Protein AF-A0A0J9TH16-F1 (afdb_monomer_lite)

Foldseek 3Di:
DVPVVVVVVVVLVVLVVVLLVVLLVLLVVLCVVLVNDPVVSVVLNVVLVVLLVVLCVVLVVLVVVLVVVVVPDPDDDPVVNVVSVVVSVVSSVVSSVVSSVVSSVVSNVVSVVSSVVVVVD

InterPro domains:
  IPR019111 Plasmodium RESA, N-terminal [PF09687] (3-103)
  IPR044885 Plasmodium RESA, N-terminal helical domain superfamily [G3DSA:6.10.280.180] (1-121)

Organism: NCBI:txid1035515

Secondary structure (DSSP, 8-state):
-HHHHHHHHHHHHHHHHHHHHHHHHHHHHHHHHHT--HHHHHHHHHHHHHHHHHHHHHHHHHHHHHHHHHHS-S---HHHHHHHHHHHHHHHHHHHHHHHHHHHHHHHHHHHHHHHHHTT-

Structure (mmCIF, N/CA/C/O backbone):
data_AF-A0A0J9TH16-F1
#
_entry.id   AF-A0A0J9TH16-F1
#
loop_
_atom_site.group_PDB
_atom_site.id
_atom_site.type_symbol
_atom_site.label_atom_id
_atom_site.label_alt_id
_atom_site.label_comp_id
_atom_site.label_asym_id
_atom_site.label_entity_id
_atom_site.label_seq_id
_atom_site.pdbx_PDB_ins_code
_atom_site.Cartn_x
_atom_site.Cartn_y
_atom_site.Cartn_z
_atom_site.occupancy
_atom_site.B_iso_or_equiv
_atom_site.auth_seq_id
_atom_site.auth_comp_id
_atom_site.auth_asym_id
_atom_site.auth_atom_id
_atom_site.pdbx_PDB_model_num
ATOM 1 N N . MET A 1 1 ? 11.913 9.482 -25.763 1.00 51.50 1 MET A N 1
ATOM 2 C CA . MET A 1 1 ? 11.719 8.564 -24.608 1.00 51.50 1 MET A CA 1
ATOM 3 C C . MET A 1 1 ? 11.002 9.213 -23.419 1.00 51.50 1 MET A C 1
ATOM 5 O O . MET A 1 1 ? 10.116 8.571 -22.866 1.00 51.50 1 MET A O 1
ATOM 9 N N . SER A 1 2 ? 11.301 10.473 -23.070 1.00 56.59 2 SER A N 1
ATOM 10 C CA . SER A 1 2 ? 10.699 11.208 -21.933 1.00 56.59 2 SER A CA 1
ATOM 11 C C . SER A 1 2 ? 9.153 11.212 -21.886 1.00 56.59 2 SER A C 1
ATOM 13 O O . SER A 1 2 ? 8.551 10.962 -20.841 1.00 56.59 2 SER A O 1
ATOM 15 N N . THR A 1 3 ? 8.475 11.393 -23.023 1.00 59.91 3 THR A N 1
ATOM 16 C CA . THR A 1 3 ? 7.013 11.586 -23.078 1.00 59.91 3 THR A CA 1
ATOM 17 C C . THR A 1 3 ? 6.189 10.323 -22.811 1.00 59.91 3 THR A C 1
ATOM 19 O O . THR A 1 3 ? 5.118 10.409 -22.212 1.00 59.91 3 THR A O 1
ATOM 22 N N . CYS A 1 4 ? 6.662 9.142 -23.231 1.00 62.06 4 CYS A N 1
ATOM 23 C CA . CYS A 1 4 ? 5.980 7.881 -22.919 1.00 62.06 4 CYS A CA 1
ATOM 24 C C . CYS A 1 4 ? 6.113 7.558 -21.434 1.00 62.06 4 CYS A C 1
ATOM 26 O O . CYS A 1 4 ? 5.115 7.246 -20.791 1.00 62.06 4 CYS A O 1
ATOM 28 N N . LEU A 1 5 ? 7.317 7.680 -20.876 1.00 64.69 5 LEU A N 1
ATOM 29 C CA . LEU A 1 5 ? 7.562 7.394 -19.466 1.00 64.69 5 LEU A CA 1
ATOM 30 C C . LEU A 1 5 ? 6.764 8.343 -18.556 1.00 64.69 5 LEU A C 1
ATOM 32 O O . LEU A 1 5 ? 6.126 7.885 -17.613 1.00 64.69 5 LEU A O 1
ATOM 36 N N . SER A 1 6 ? 6.695 9.640 -18.889 1.00 68.94 6 SER A N 1
ATOM 37 C CA . SER A 1 6 ? 5.935 10.609 -18.085 1.00 68.94 6 SER A CA 1
ATOM 38 C C . SER A 1 6 ? 4.425 10.342 -18.094 1.00 68.94 6 SER A C 1
ATOM 40 O O . SER A 1 6 ? 3.786 10.410 -17.044 1.00 68.94 6 SER A O 1
ATOM 42 N N . LYS A 1 7 ? 3.843 9.963 -19.244 1.00 71.75 7 LYS A N 1
ATOM 43 C CA . LYS A 1 7 ? 2.429 9.552 -19.333 1.00 71.75 7 LYS A CA 1
ATOM 44 C C . LYS A 1 7 ? 2.146 8.309 -18.483 1.00 71.75 7 LYS A C 1
ATOM 46 O O . LYS A 1 7 ? 1.133 8.269 -17.787 1.00 71.75 7 LYS A O 1
ATOM 51 N N . HIS A 1 8 ? 3.049 7.327 -18.497 1.00 73.19 8 HIS A N 1
ATOM 52 C CA . HIS A 1 8 ? 2.915 6.128 -17.668 1.00 73.19 8 HIS A CA 1
ATOM 53 C C . HIS A 1 8 ? 3.045 6.454 -16.179 1.00 73.19 8 HIS A C 1
ATOM 55 O O . HIS A 1 8 ? 2.211 6.009 -15.398 1.00 73.19 8 HIS A O 1
ATOM 61 N N . ASN A 1 9 ? 4.004 7.292 -15.785 1.00 73.81 9 ASN A N 1
ATOM 62 C CA . ASN A 1 9 ? 4.149 7.715 -14.392 1.00 73.81 9 ASN A CA 1
ATOM 63 C C . ASN A 1 9 ? 2.878 8.404 -13.880 1.00 73.81 9 ASN A C 1
ATOM 65 O O . ASN A 1 9 ? 2.404 8.056 -12.807 1.00 73.81 9 ASN A O 1
ATOM 69 N N . LYS A 1 10 ? 2.248 9.281 -14.676 1.00 81.06 10 LYS A N 1
ATOM 70 C CA . LYS A 1 10 ? 0.954 9.890 -14.312 1.00 81.06 10 LYS A CA 1
ATOM 71 C C . LYS A 1 10 ? -0.145 8.848 -14.090 1.00 81.06 10 LYS A C 1
ATOM 73 O O . LYS A 1 10 ? -0.899 8.949 -13.122 1.00 81.06 10 LYS A O 1
ATOM 78 N N . PHE A 1 11 ? -0.243 7.848 -14.967 1.00 81.38 11 PHE A N 1
ATOM 79 C CA . PHE A 1 11 ? -1.195 6.748 -14.798 1.00 81.38 11 PHE A CA 1
ATOM 80 C C . PHE A 1 11 ? -0.940 5.980 -13.493 1.00 81.38 11 PHE A C 1
ATOM 82 O O . PHE A 1 11 ? -1.873 5.716 -12.738 1.00 81.38 11 PHE A O 1
ATOM 89 N N . LEU A 1 12 ? 0.321 5.671 -13.194 1.00 82.00 12 LEU A N 1
ATOM 90 C CA . LEU A 1 12 ? 0.703 4.946 -11.985 1.00 82.00 12 LEU A CA 1
ATOM 91 C C . LEU A 1 12 ? 0.476 5.775 -10.713 1.00 82.00 12 LEU A C 1
ATOM 93 O O . LEU A 1 12 ? -0.046 5.244 -9.740 1.00 82.00 12 LEU A O 1
ATOM 97 N N . THR A 1 13 ? 0.751 7.081 -10.728 1.00 83.88 13 THR A N 1
ATOM 98 C CA . THR A 1 13 ? 0.393 7.995 -9.631 1.00 83.88 13 THR A CA 1
ATOM 99 C C . THR A 1 13 ? -1.113 8.003 -9.387 1.00 83.88 13 THR A C 1
ATOM 101 O O . THR A 1 13 ? -1.555 7.909 -8.247 1.00 83.88 13 THR A O 1
ATOM 104 N N . LYS A 1 14 ? -1.931 8.042 -10.446 1.00 88.19 14 LYS A N 1
ATOM 105 C CA . LYS A 1 14 ? -3.391 7.951 -10.298 1.00 88.19 14 LYS A CA 1
ATOM 106 C C . LYS A 1 14 ? -3.807 6.635 -9.636 1.00 88.19 14 LYS A C 1
ATOM 108 O O . LYS A 1 14 ? -4.671 6.631 -8.764 1.00 88.19 14 LYS A O 1
ATOM 113 N N . MET A 1 15 ? -3.187 5.525 -10.028 1.00 85.56 15 MET A N 1
ATOM 114 C CA . MET A 1 15 ? -3.449 4.220 -9.421 1.00 85.56 15 MET A CA 1
ATOM 115 C C . MET A 1 15 ? -3.014 4.166 -7.950 1.00 85.56 15 MET A C 1
ATOM 117 O O . MET A 1 15 ? -3.741 3.603 -7.136 1.00 85.56 15 MET A O 1
ATOM 121 N N . TYR A 1 16 ? -1.875 4.773 -7.606 1.00 88.25 16 TYR A N 1
ATOM 122 C CA . TYR A 1 16 ? -1.392 4.897 -6.229 1.00 88.25 16 TYR A CA 1
ATOM 123 C C . TYR A 1 16 ? -2.412 5.639 -5.357 1.00 88.25 16 TYR A C 1
ATOM 125 O O . TYR A 1 16 ? -2.882 5.101 -4.359 1.00 88.25 16 TYR A O 1
ATOM 133 N N . ASN A 1 17 ? -2.839 6.823 -5.803 1.00 90.50 17 ASN A N 1
ATOM 134 C CA . ASN A 1 17 ? -3.809 7.648 -5.084 1.00 90.50 17 ASN A CA 1
ATOM 135 C C . ASN A 1 17 ? -5.155 6.925 -4.919 1.00 90.50 17 ASN A C 1
ATOM 137 O O . ASN A 1 17 ? -5.797 7.022 -3.877 1.00 90.50 17 ASN A O 1
ATOM 141 N N . ASN A 1 18 ? -5.585 6.169 -5.936 1.00 91.31 18 ASN A N 1
ATOM 142 C CA . ASN A 1 18 ? -6.796 5.356 -5.847 1.00 91.31 18 ASN A CA 1
ATOM 143 C C . ASN A 1 18 ? -6.671 4.250 -4.789 1.00 91.31 18 ASN A C 1
ATOM 145 O O . ASN A 1 18 ? -7.622 4.012 -4.049 1.00 91.31 18 ASN A O 1
ATOM 149 N N . MET A 1 19 ? -5.524 3.569 -4.721 1.00 93.38 19 MET A N 1
ATOM 150 C CA . MET A 1 19 ? -5.255 2.544 -3.709 1.00 93.38 19 MET A CA 1
ATOM 151 C C . MET A 1 19 ? -5.245 3.147 -2.299 1.00 93.38 19 MET A C 1
ATOM 153 O O . MET A 1 19 ? -5.908 2.617 -1.411 1.00 93.38 19 MET A O 1
ATOM 157 N N . GLU A 1 20 ? -4.550 4.270 -2.094 1.00 94.00 20 GLU A N 1
ATOM 158 C CA . GLU A 1 20 ? -4.553 4.982 -0.809 1.00 94.00 20 GLU A CA 1
ATOM 159 C C . GLU A 1 20 ? -5.965 5.399 -0.400 1.00 94.00 20 GLU A C 1
ATOM 161 O O . GLU A 1 20 ? -6.371 5.157 0.736 1.00 94.00 20 GLU A O 1
ATOM 166 N N . LYS A 1 21 ? -6.749 5.951 -1.334 1.00 94.88 21 LYS A N 1
ATOM 167 C CA . LYS A 1 21 ? -8.141 6.319 -1.069 1.00 94.88 21 LYS A CA 1
ATOM 168 C C . LYS A 1 21 ? -8.966 5.112 -0.620 1.00 94.88 21 LYS A C 1
ATOM 170 O O . LYS A 1 21 ? -9.607 5.179 0.421 1.00 94.88 21 LYS A O 1
ATOM 175 N N . LYS A 1 22 ? -8.899 3.991 -1.347 1.00 94.94 22 LYS A N 1
ATOM 176 C CA . LYS A 1 22 ? -9.611 2.760 -0.966 1.00 94.94 22 LYS A CA 1
ATOM 177 C C . LYS A 1 22 ? -9.229 2.272 0.430 1.00 94.94 22 LYS A C 1
ATOM 179 O O . LYS A 1 22 ? -10.103 1.868 1.189 1.00 94.94 22 LYS A O 1
ATOM 184 N N . LEU A 1 23 ? -7.940 2.300 0.769 1.00 96.81 23 LEU A N 1
ATOM 185 C CA . LEU A 1 23 ? -7.464 1.904 2.094 1.00 96.81 23 LEU A CA 1
ATOM 186 C C . LEU A 1 23 ? -7.977 2.851 3.184 1.00 96.81 23 LEU A C 1
ATOM 188 O O . LEU A 1 23 ? -8.395 2.385 4.242 1.00 96.81 23 LEU A O 1
ATOM 192 N N . SER A 1 24 ? -7.988 4.157 2.920 1.00 96.31 24 SER A N 1
ATOM 193 C CA . SER A 1 24 ? -8.511 5.165 3.846 1.00 96.31 24 SER A CA 1
ATOM 194 C C . SER A 1 24 ? -10.015 4.997 4.090 1.00 96.31 24 SER A C 1
ATOM 196 O O . SER A 1 24 ? -10.464 4.970 5.242 1.00 96.31 24 SER A O 1
ATOM 198 N N . ASP A 1 25 ? -10.780 4.800 3.013 1.00 96.25 25 ASP A N 1
ATOM 199 C CA . ASP A 1 25 ? -12.224 4.564 3.055 1.00 96.25 25 ASP A CA 1
ATOM 200 C C . ASP A 1 25 ? -12.533 3.266 3.821 1.00 96.25 25 ASP A C 1
ATOM 202 O O . ASP A 1 25 ? -13.391 3.245 4.705 1.00 96.25 25 ASP A O 1
ATOM 206 N N . HIS A 1 26 ? -11.780 2.193 3.553 1.00 96.00 26 HIS A N 1
ATOM 207 C CA . HIS A 1 26 ? -11.947 0.904 4.225 1.00 96.00 26 HIS A CA 1
ATOM 208 C C . HIS A 1 26 ? -11.615 0.979 5.723 1.00 96.00 26 HIS A C 1
ATOM 210 O O . HIS A 1 26 ? -12.390 0.492 6.550 1.00 96.00 26 HIS A O 1
ATOM 216 N N . LEU A 1 27 ? -10.505 1.629 6.094 1.00 96.44 27 LEU A N 1
ATOM 217 C CA . LEU A 1 27 ? -10.152 1.847 7.496 1.00 96.44 27 LEU A CA 1
ATOM 218 C C . LEU A 1 27 ? -11.246 2.640 8.215 1.00 96.44 27 LEU A C 1
ATOM 220 O O . LEU A 1 27 ? -11.639 2.284 9.326 1.00 96.44 27 LEU A O 1
ATOM 224 N N . THR A 1 28 ? -11.762 3.693 7.581 1.00 95.50 28 THR A N 1
ATOM 225 C CA . THR A 1 28 ? -12.847 4.505 8.143 1.00 95.50 28 THR A CA 1
ATOM 226 C C . THR A 1 28 ? -14.108 3.670 8.347 1.00 95.50 28 THR A C 1
ATOM 228 O O . THR A 1 28 ? -14.635 3.646 9.454 1.00 95.50 28 THR A O 1
ATOM 231 N N . ALA A 1 29 ? -14.534 2.896 7.347 1.00 95.19 29 ALA A N 1
ATOM 232 C CA . ALA A 1 29 ? -15.715 2.043 7.458 1.00 95.19 29 ALA A CA 1
ATOM 233 C C . ALA A 1 29 ? -15.608 1.023 8.609 1.00 95.19 29 ALA A C 1
ATOM 235 O O . ALA A 1 29 ? -16.540 0.879 9.405 1.00 95.19 29 ALA A O 1
ATOM 236 N N . LEU A 1 30 ? -14.463 0.341 8.734 1.00 93.75 30 LEU A N 1
ATOM 237 C CA . LEU A 1 30 ? -14.238 -0.633 9.806 1.00 93.75 30 LEU A CA 1
ATOM 238 C C . LEU A 1 30 ? -14.210 0.033 11.185 1.00 93.75 30 LEU A C 1
ATOM 240 O O . LEU A 1 30 ? -14.871 -0.438 12.109 1.00 93.75 30 LEU A O 1
ATOM 244 N N . THR A 1 31 ? -13.474 1.138 11.319 1.00 92.31 31 THR A N 1
ATOM 245 C CA . THR A 1 31 ? -13.287 1.818 12.610 1.00 92.31 31 THR A CA 1
ATOM 246 C C . THR A 1 31 ? -14.569 2.460 13.122 1.00 92.31 31 THR A C 1
ATOM 248 O O . THR A 1 31 ? -14.863 2.327 14.312 1.00 92.31 31 THR A O 1
ATOM 251 N N . THR A 1 32 ? -15.379 3.050 12.235 1.00 9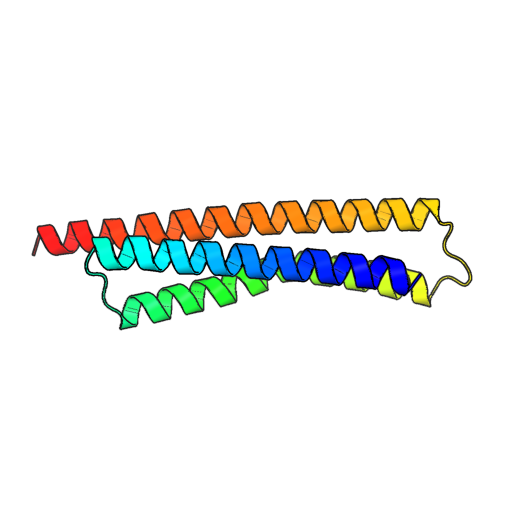2.06 32 THR A N 1
ATOM 252 C CA . THR A 1 32 ? -16.717 3.558 12.567 1.00 92.06 32 THR A CA 1
ATOM 253 C C . THR A 1 32 ? -17.621 2.434 13.069 1.00 92.06 32 THR A C 1
ATOM 255 O O . THR A 1 32 ? -18.253 2.583 14.111 1.00 92.06 32 THR A O 1
ATOM 258 N N . LYS A 1 33 ? -17.636 1.275 12.395 1.00 88.50 33 LYS A N 1
ATOM 259 C CA . LYS A 1 33 ? -18.459 0.125 12.806 1.00 88.50 33 LYS A CA 1
ATOM 260 C C . LYS A 1 33 ? -18.036 -0.457 14.160 1.00 88.50 33 LYS A C 1
ATOM 262 O O . LYS A 1 33 ? -18.881 -0.930 14.914 1.00 88.50 33 LYS A O 1
ATOM 267 N N . SER A 1 34 ? -16.742 -0.454 14.476 1.00 87.44 34 SER A N 1
ATOM 268 C CA . SER A 1 34 ? -16.233 -0.995 15.742 1.00 87.44 34 SER A CA 1
ATOM 269 C C . SER A 1 34 ? -16.212 -0.006 16.906 1.00 87.44 34 SER A C 1
ATOM 271 O O . SER A 1 34 ? -15.968 -0.428 18.036 1.00 87.44 34 SER A O 1
ATOM 273 N N . GLY A 1 35 ? -16.431 1.287 16.653 1.00 89.38 35 GLY A N 1
ATOM 274 C CA . GLY A 1 35 ? -16.154 2.341 17.632 1.00 89.38 35 GLY A CA 1
ATOM 275 C C . GLY A 1 35 ? -14.676 2.371 18.027 1.00 89.38 35 GLY A C 1
ATOM 276 O O . GLY A 1 35 ? -14.362 2.497 19.207 1.00 89.38 35 GLY A O 1
ATOM 277 N N . PHE A 1 36 ? -13.784 2.153 17.055 1.00 91.50 36 PHE A N 1
ATOM 278 C CA . PHE A 1 36 ? -12.339 2.116 17.283 1.00 91.50 36 PHE A CA 1
ATOM 279 C C . PHE A 1 36 ? -11.841 3.513 17.692 1.00 91.50 36 PHE A C 1
ATOM 281 O O . PHE A 1 36 ? -12.294 4.490 17.090 1.00 91.50 36 PHE A O 1
ATOM 288 N N . PRO A 1 37 ? -10.912 3.640 18.656 1.00 93.44 37 PRO A N 1
ATOM 289 C CA . PRO A 1 37 ? -10.419 4.943 19.086 1.00 93.44 37 PRO A CA 1
ATOM 290 C C . PRO A 1 37 ? -9.750 5.718 17.944 1.00 93.44 37 PRO A C 1
ATOM 292 O O . PRO A 1 37 ? -8.969 5.160 17.170 1.00 93.44 37 PRO A O 1
ATOM 295 N N . GLU A 1 38 ? -10.020 7.021 17.856 1.00 93.50 38 GLU A N 1
ATOM 296 C CA . GLU A 1 38 ? -9.503 7.868 16.770 1.00 93.50 38 GLU A CA 1
ATOM 297 C C . GLU A 1 38 ? -7.968 8.012 16.820 1.00 93.50 38 GLU A C 1
ATOM 299 O O . GLU A 1 38 ? -7.310 8.023 15.781 1.00 93.50 38 GLU A O 1
ATOM 304 N N . GLU A 1 39 ? -7.379 8.055 18.019 1.00 94.25 39 GLU A N 1
ATOM 305 C CA . GLU A 1 39 ? -5.920 8.023 18.231 1.00 94.25 39 GLU A CA 1
ATOM 306 C C . GLU A 1 39 ? -5.290 6.756 17.623 1.00 94.25 39 GLU A C 1
ATOM 308 O O . GLU A 1 39 ? -4.348 6.826 16.826 1.00 94.25 39 GLU A O 1
ATOM 313 N N . ASP A 1 40 ? -5.867 5.588 17.919 1.00 93.19 40 ASP A N 1
ATOM 314 C CA . ASP A 1 40 ? -5.388 4.308 17.396 1.00 93.19 40 ASP A CA 1
ATOM 315 C C . ASP A 1 40 ? -5.613 4.196 15.884 1.00 93.19 40 ASP A C 1
ATOM 317 O O . ASP A 1 40 ? -4.768 3.651 15.169 1.00 93.19 40 ASP A O 1
ATOM 321 N N . LYS A 1 41 ? -6.720 4.745 15.365 1.00 95.00 41 LYS A N 1
ATOM 322 C CA . LYS A 1 41 ? -6.980 4.837 13.921 1.00 95.00 41 LYS A CA 1
ATOM 323 C C . LYS A 1 41 ? -5.895 5.655 13.221 1.00 95.00 41 LYS A C 1
ATOM 325 O O . LYS A 1 41 ? -5.355 5.202 12.211 1.00 95.00 41 LYS A O 1
ATOM 330 N N . LYS A 1 42 ? -5.543 6.833 13.750 1.00 95.75 42 LYS A N 1
ATOM 331 C CA . LYS A 1 42 ? -4.473 7.685 13.199 1.00 95.75 42 LYS A CA 1
ATOM 332 C C . LYS A 1 42 ? -3.127 6.968 13.210 1.00 95.75 42 LYS A C 1
ATOM 334 O O . LYS A 1 42 ? -2.402 7.016 12.215 1.00 95.75 42 LYS A O 1
ATOM 339 N N . LYS A 1 43 ? -2.806 6.266 14.301 1.00 96.00 43 LYS A N 1
ATOM 340 C CA . LYS A 1 43 ? -1.585 5.460 14.403 1.00 96.00 43 LYS A CA 1
ATOM 341 C C . LYS A 1 43 ? -1.558 4.345 13.357 1.00 96.00 43 LYS A C 1
ATOM 343 O O . LYS A 1 43 ? -0.576 4.218 12.630 1.00 96.00 43 LYS A O 1
ATOM 348 N N . LEU A 1 44 ? -2.655 3.603 13.219 1.00 95.69 44 LEU A N 1
ATOM 349 C CA . LEU A 1 44 ? -2.780 2.524 12.241 1.00 95.69 44 LEU A CA 1
ATOM 350 C C . LEU A 1 44 ? -2.682 3.041 10.796 1.00 95.69 44 LEU A C 1
ATOM 352 O O . LEU A 1 44 ? -2.059 2.403 9.948 1.00 95.69 44 LEU A O 1
ATOM 356 N N . TRP A 1 45 ? -3.230 4.226 10.518 1.00 97.31 45 TRP A N 1
ATOM 357 C CA . TRP A 1 45 ? -3.074 4.888 9.223 1.00 97.31 45 TRP A CA 1
ATOM 358 C C . TRP A 1 45 ? -1.629 5.322 8.950 1.00 97.31 45 TRP A C 1
ATOM 360 O O . TRP A 1 45 ? -1.122 5.155 7.840 1.00 97.31 45 TRP A O 1
ATOM 370 N N . LYS A 1 46 ? -0.927 5.845 9.961 1.00 96.75 46 LYS A N 1
ATOM 371 C CA . LYS A 1 46 ? 0.495 6.192 9.845 1.00 96.75 46 LYS A CA 1
ATOM 372 C C . LYS A 1 46 ? 1.347 4.958 9.535 1.00 96.75 46 LYS A C 1
ATOM 374 O O . LYS A 1 46 ? 2.132 4.998 8.589 1.00 96.75 46 LYS A O 1
ATOM 379 N N . GLU A 1 47 ? 1.139 3.863 10.269 1.00 97.00 47 GLU A N 1
ATOM 380 C CA . GLU A 1 47 ? 1.795 2.574 10.009 1.00 97.00 47 GLU A CA 1
ATOM 381 C C . GLU A 1 47 ? 1.512 2.089 8.576 1.00 97.00 47 GLU A C 1
ATOM 383 O O . GLU A 1 47 ? 2.426 1.638 7.881 1.00 97.00 47 GLU A O 1
ATOM 388 N N . CYS A 1 48 ? 0.270 2.255 8.103 1.00 96.88 48 CYS A N 1
ATOM 389 C CA . CYS A 1 48 ? -0.119 1.95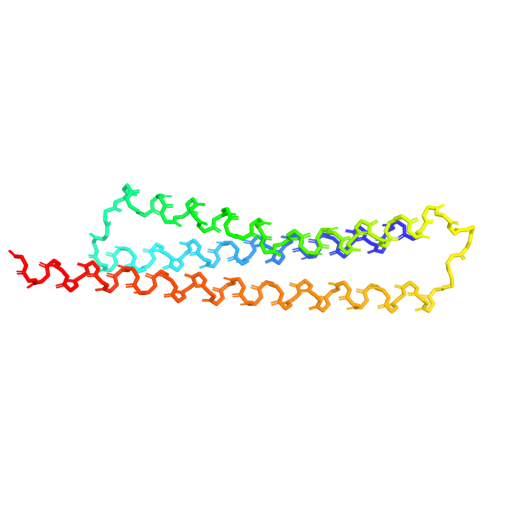0 6.729 1.00 96.88 48 CYS A CA 1
ATOM 390 C C . CYS A 1 48 ? 0.716 2.715 5.701 1.00 96.88 48 CYS A C 1
ATOM 392 O O . CYS A 1 48 ? 1.337 2.103 4.829 1.00 96.88 48 CYS A O 1
ATOM 394 N N . ASN A 1 49 ? 0.797 4.038 5.833 1.00 95.12 49 ASN A N 1
ATOM 395 C CA . ASN A 1 49 ? 1.547 4.890 4.908 1.00 95.12 49 ASN A CA 1
ATOM 396 C C . ASN A 1 49 ? 3.048 4.572 4.896 1.00 95.12 49 ASN A C 1
ATOM 398 O O . ASN A 1 49 ? 3.672 4.542 3.834 1.00 95.12 49 ASN A O 1
ATOM 402 N N . GLU A 1 50 ? 3.645 4.307 6.058 1.00 96.06 50 GLU A N 1
ATOM 403 C CA . GLU A 1 50 ? 5.048 3.887 6.153 1.00 96.06 50 GLU A CA 1
ATOM 404 C C . GLU A 1 50 ? 5.272 2.519 5.493 1.00 96.06 50 GLU A C 1
ATOM 406 O O . GLU A 1 50 ? 6.238 2.330 4.746 1.00 96.06 50 GLU A O 1
ATOM 411 N N . GLY A 1 51 ? 4.345 1.580 5.700 1.00 95.19 51 GLY A N 1
ATOM 412 C CA . GLY A 1 51 ? 4.361 0.276 5.049 1.00 95.19 51 GLY A CA 1
ATOM 413 C C . GLY A 1 51 ? 4.258 0.375 3.530 1.00 95.19 51 GLY A C 1
ATOM 414 O O . GLY A 1 51 ? 5.059 -0.245 2.836 1.00 95.19 51 GLY A O 1
ATOM 415 N N . ILE A 1 52 ? 3.327 1.182 3.011 1.00 94.00 52 ILE A N 1
ATOM 416 C CA . ILE A 1 52 ? 3.180 1.427 1.570 1.00 94.00 52 ILE A CA 1
ATOM 417 C C . ILE A 1 52 ? 4.500 1.952 0.988 1.00 94.00 52 ILE A C 1
ATOM 419 O O . ILE A 1 52 ? 5.019 1.377 0.031 1.00 94.00 52 ILE A O 1
ATOM 423 N N . LYS A 1 53 ? 5.104 2.982 1.599 1.00 92.25 53 LYS A N 1
ATOM 424 C CA . LYS A 1 53 ? 6.393 3.540 1.145 1.00 92.25 53 LYS A CA 1
ATOM 425 C C . LYS A 1 53 ? 7.494 2.480 1.083 1.00 92.25 53 LYS A C 1
ATOM 427 O O . LYS A 1 53 ? 8.259 2.438 0.121 1.00 92.25 53 LYS A O 1
ATOM 432 N N . LYS A 1 54 ? 7.567 1.601 2.087 1.00 94.19 54 LYS A N 1
ATOM 433 C CA . LYS A 1 54 ? 8.567 0.527 2.139 1.00 94.19 54 LYS A CA 1
ATOM 434 C C . LYS A 1 54 ? 8.398 -0.479 0.997 1.00 94.19 54 LYS A C 1
ATOM 436 O O . LYS A 1 54 ? 9.390 -0.830 0.366 1.00 94.19 54 LYS A O 1
ATOM 441 N N . GLU A 1 55 ? 7.172 -0.919 0.725 1.00 92.94 55 GLU A N 1
ATOM 442 C CA . GLU A 1 55 ? 6.879 -1.882 -0.349 1.00 92.94 55 GLU A CA 1
ATOM 443 C C . GLU A 1 55 ? 7.150 -1.262 -1.736 1.00 92.94 55 GLU A C 1
ATOM 445 O O . GLU A 1 55 ? 7.735 -1.896 -2.615 1.00 92.94 55 GLU A O 1
ATOM 450 N N . PHE A 1 56 ? 6.815 0.019 -1.927 1.00 92.19 56 PHE A N 1
ATOM 451 C CA . PHE A 1 56 ? 7.027 0.722 -3.198 1.00 92.19 56 PHE A CA 1
ATOM 452 C C . PHE A 1 56 ? 8.485 1.112 -3.478 1.00 92.19 56 PHE A C 1
ATOM 454 O O . PHE A 1 56 ? 8.815 1.434 -4.622 1.00 92.19 56 PHE A O 1
ATOM 461 N N . LYS A 1 57 ? 9.390 0.991 -2.501 1.00 92.19 57 LYS A N 1
ATOM 462 C CA . LYS A 1 57 ? 10.829 1.212 -2.713 1.00 92.19 57 LYS A CA 1
ATOM 463 C C . LYS A 1 57 ? 11.414 0.280 -3.783 1.00 92.19 57 LYS A C 1
ATOM 465 O O . LYS A 1 57 ? 12.320 0.667 -4.514 1.00 92.19 57 LYS A O 1
ATOM 470 N N . GLU A 1 58 ? 10.890 -0.941 -3.928 1.00 91.38 58 GLU A N 1
ATOM 471 C CA . GLU A 1 58 ? 11.312 -1.862 -4.996 1.00 91.38 58 GLU A CA 1
ATOM 472 C C . GLU A 1 58 ? 10.974 -1.312 -6.393 1.00 91.38 58 GLU A C 1
ATOM 474 O O . GLU A 1 58 ? 11.790 -1.370 -7.316 1.00 91.38 58 GLU A O 1
ATOM 479 N N . VAL A 1 59 ? 9.783 -0.731 -6.533 1.00 90.88 59 VAL A N 1
ATOM 480 C CA . VAL A 1 59 ? 9.294 -0.120 -7.774 1.00 90.88 59 VAL A CA 1
ATOM 481 C C . VAL A 1 59 ? 10.146 1.095 -8.143 1.00 90.88 59 VAL A C 1
ATOM 483 O O . VAL A 1 59 ? 10.553 1.235 -9.297 1.00 90.88 59 VAL A O 1
ATOM 486 N N . GLU A 1 60 ? 10.450 1.942 -7.159 1.00 89.62 60 GLU A N 1
ATOM 487 C CA . GLU A 1 60 ? 11.334 3.101 -7.312 1.00 89.62 60 GLU A CA 1
ATOM 488 C C . GLU A 1 60 ? 12.750 2.677 -7.729 1.00 89.62 60 GLU A C 1
ATOM 490 O O . GLU A 1 60 ? 13.305 3.194 -8.699 1.00 89.62 60 GLU A O 1
ATOM 495 N N . ASN A 1 61 ? 13.310 1.659 -7.074 1.00 91.50 61 ASN A N 1
ATOM 496 C CA . ASN A 1 61 ? 14.616 1.112 -7.434 1.00 91.50 61 ASN A CA 1
ATOM 497 C C . ASN A 1 61 ? 14.646 0.592 -8.878 1.00 91.50 61 ASN A C 1
ATOM 499 O O . ASN A 1 61 ? 15.632 0.797 -9.588 1.00 91.50 61 ASN A O 1
ATOM 503 N N . TYR A 1 62 ? 13.579 -0.073 -9.332 1.00 90.69 62 TYR A N 1
ATOM 504 C CA . TYR A 1 62 ? 13.484 -0.551 -10.711 1.00 90.69 62 TYR A CA 1
ATOM 505 C C . TYR A 1 62 ? 13.396 0.604 -11.715 1.00 90.69 62 TYR A C 1
ATOM 507 O O . TYR A 1 62 ? 14.064 0.574 -12.749 1.00 90.69 62 TYR A O 1
ATOM 515 N N . TYR A 1 63 ? 12.620 1.642 -11.396 1.00 86.50 63 TYR A N 1
ATOM 516 C CA . TYR A 1 63 ? 12.535 2.856 -12.204 1.00 86.50 63 TYR A CA 1
ATOM 517 C C . TYR A 1 63 ? 13.905 3.532 -12.360 1.00 86.50 63 TYR A C 1
ATOM 519 O O . TYR A 1 63 ? 14.332 3.808 -13.481 1.00 86.50 63 TYR A O 1
ATOM 527 N N . ASN A 1 64 ? 14.638 3.699 -11.257 1.00 87.06 64 ASN A N 1
ATOM 528 C CA . ASN A 1 64 ? 15.970 4.304 -11.264 1.00 87.06 64 ASN A CA 1
ATOM 529 C C . ASN A 1 64 ? 16.968 3.510 -12.122 1.00 87.06 64 ASN A C 1
ATOM 531 O O . ASN A 1 64 ? 17.831 4.103 -12.765 1.00 87.06 64 ASN A O 1
ATOM 535 N N . ARG A 1 65 ? 16.838 2.177 -12.190 1.00 86.94 65 ARG A N 1
ATOM 536 C CA . ARG A 1 65 ? 17.642 1.343 -13.101 1.00 86.94 65 ARG A CA 1
ATOM 537 C C . ARG A 1 65 ? 17.312 1.613 -14.567 1.00 86.94 65 ARG A C 1
ATOM 539 O O . ARG A 1 65 ? 18.229 1.786 -15.358 1.00 86.94 65 ARG A O 1
ATOM 546 N N . ILE A 1 66 ? 16.027 1.699 -14.927 1.00 84.12 66 ILE A N 1
ATOM 547 C CA . ILE A 1 66 ? 15.620 2.041 -16.303 1.00 84.12 66 ILE A CA 1
ATOM 548 C C . ILE A 1 66 ? 16.190 3.401 -16.707 1.00 84.12 66 ILE A C 1
ATOM 550 O O . ILE A 1 66 ? 16.688 3.543 -17.822 1.00 84.12 66 ILE A O 1
ATOM 554 N N . PHE A 1 67 ? 16.114 4.379 -15.803 1.00 80.25 67 PHE A N 1
ATOM 555 C CA . PHE A 1 67 ? 16.606 5.728 -16.044 1.00 80.25 67 PHE A CA 1
ATOM 556 C C . PHE A 1 67 ? 18.128 5.752 -16.257 1.00 80.25 67 PHE A C 1
ATOM 558 O O . PHE A 1 67 ? 18.580 6.217 -17.300 1.00 80.25 67 PHE A O 1
ATOM 565 N N . LYS A 1 68 ? 18.909 5.138 -15.358 1.00 82.81 68 LYS A N 1
ATOM 566 C CA . LYS A 1 68 ? 20.374 5.028 -15.502 1.00 82.81 68 LYS A CA 1
ATOM 567 C C . LYS A 1 68 ? 20.795 4.311 -16.784 1.00 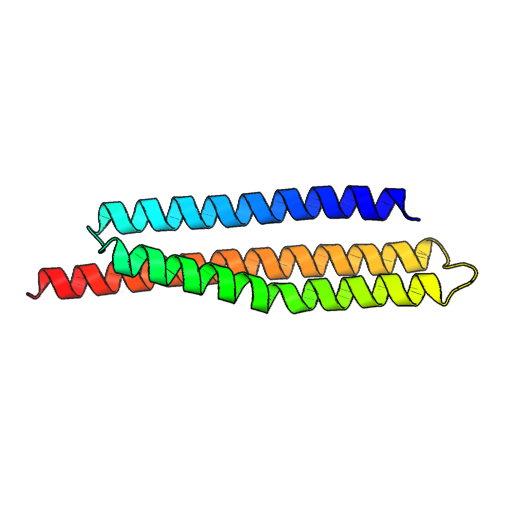82.81 68 LYS A C 1
ATOM 569 O O . LYS A 1 68 ? 21.705 4.755 -17.475 1.00 82.81 68 LYS A O 1
ATOM 574 N N . ASP A 1 69 ? 20.112 3.222 -17.131 1.00 78.06 69 ASP A N 1
ATOM 575 C CA . ASP A 1 69 ? 20.386 2.502 -18.376 1.00 78.06 69 ASP A CA 1
ATOM 576 C C . ASP A 1 69 ? 20.129 3.383 -19.609 1.00 78.06 69 ASP A C 1
ATOM 578 O O . ASP A 1 69 ? 20.781 3.199 -20.633 1.00 78.06 69 ASP A O 1
ATOM 582 N N . SER A 1 70 ? 19.176 4.319 -19.523 1.00 74.00 70 SER A N 1
ATOM 583 C CA . SER A 1 70 ? 18.869 5.271 -20.597 1.00 74.00 70 SER A CA 1
ATOM 584 C C . SER A 1 70 ? 19.831 6.445 -20.693 1.00 74.00 70 SER A C 1
ATOM 586 O O . SER A 1 70 ? 20.031 6.938 -21.796 1.00 74.00 70 SER A O 1
ATOM 588 N N . GLU A 1 71 ? 20.458 6.852 -19.591 1.00 75.69 71 GLU A N 1
ATOM 589 C CA . GLU A 1 71 ? 21.522 7.863 -19.609 1.00 75.69 71 GLU A CA 1
ATOM 590 C C . GLU A 1 71 ? 22.823 7.303 -20.199 1.00 75.69 71 GLU A C 1
ATOM 592 O O . GLU A 1 71 ? 23.504 7.985 -20.957 1.00 75.69 71 GLU A O 1
ATOM 597 N N . ASN A 1 72 ? 23.145 6.040 -19.900 1.00 73.25 72 ASN A N 1
ATOM 598 C CA . ASN A 1 72 ? 24.402 5.410 -20.321 1.00 73.25 72 ASN A CA 1
ATOM 599 C C . ASN A 1 72 ? 24.385 4.852 -21.754 1.00 73.25 72 ASN A C 1
ATOM 601 O O . ASN A 1 72 ? 25.424 4.443 -22.270 1.00 73.25 72 ASN A O 1
ATOM 605 N N . ALA A 1 73 ? 23.221 4.788 -22.401 1.00 69.06 73 ALA A N 1
ATOM 606 C CA . ALA A 1 73 ? 23.081 4.236 -23.742 1.00 69.06 73 ALA A CA 1
ATOM 607 C C . ALA A 1 73 ? 22.853 5.354 -24.764 1.00 69.06 73 ALA A C 1
ATOM 609 O O . ALA A 1 73 ? 21.822 6.020 -24.738 1.00 69.06 73 ALA A O 1
ATOM 610 N N . CYS A 1 74 ? 23.774 5.497 -25.724 1.00 61.91 74 CYS A N 1
ATOM 611 C CA . CYS A 1 74 ? 23.643 6.454 -26.831 1.00 61.91 74 CYS A CA 1
ATOM 612 C C . CYS A 1 74 ? 22.327 6.245 -27.613 1.00 61.91 74 CYS A C 1
ATOM 614 O O . CYS A 1 74 ? 21.677 7.205 -28.020 1.00 61.91 74 CYS A O 1
ATOM 616 N N . ILE A 1 75 ? 21.897 4.983 -27.769 1.00 65.31 75 ILE A N 1
ATOM 617 C CA . ILE A 1 75 ? 20.584 4.587 -28.297 1.00 65.31 75 ILE A CA 1
ATOM 618 C C . ILE A 1 75 ? 20.138 3.306 -27.575 1.00 65.31 75 ILE A C 1
ATOM 620 O O . ILE A 1 75 ? 20.799 2.275 -27.685 1.00 65.31 75 ILE A O 1
ATOM 624 N N . ILE A 1 76 ? 18.995 3.325 -26.875 1.00 67.38 76 ILE A N 1
ATOM 625 C CA . ILE A 1 76 ? 18.324 2.081 -26.455 1.00 67.38 76 ILE A CA 1
ATOM 626 C C . ILE A 1 76 ? 17.400 1.616 -27.590 1.00 67.38 76 ILE A C 1
ATOM 628 O O . ILE A 1 76 ? 16.469 2.347 -27.941 1.00 67.38 76 ILE A O 1
ATOM 632 N N . PRO A 1 77 ? 17.559 0.384 -28.108 1.00 77.31 77 PRO A N 1
ATOM 633 C CA . PRO A 1 77 ? 16.593 -0.214 -29.023 1.00 77.31 77 PRO A CA 1
ATOM 634 C C . PRO A 1 77 ? 15.176 -0.199 -28.434 1.00 77.31 77 PRO A C 1
ATOM 636 O O . PRO A 1 77 ? 14.952 -0.677 -27.318 1.00 77.31 77 PRO A O 1
ATOM 639 N N . GLY A 1 78 ? 14.192 0.297 -29.191 1.00 75.69 78 GLY A N 1
ATOM 640 C CA . GLY A 1 78 ? 12.809 0.453 -28.714 1.00 75.69 78 GLY A CA 1
ATOM 641 C C . GLY A 1 78 ? 12.193 -0.833 -28.138 1.00 75.69 78 GLY A C 1
ATOM 642 O O . GLY A 1 78 ? 11.445 -0.779 -27.162 1.00 75.69 78 GLY A O 1
ATOM 643 N N . LEU A 1 79 ? 12.573 -2.002 -28.668 1.00 79.88 79 LEU A N 1
ATOM 644 C CA . LEU A 1 79 ? 12.160 -3.308 -28.145 1.00 79.88 79 LEU A CA 1
ATOM 645 C C . LEU A 1 79 ? 12.64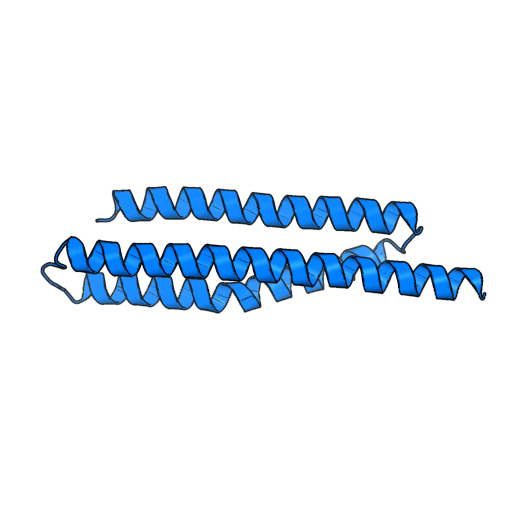0 -3.548 -26.703 1.00 79.88 79 LEU A C 1
ATOM 647 O O . LEU A 1 79 ? 11.848 -3.944 -25.847 1.00 79.88 79 LEU A O 1
ATOM 651 N N . LEU A 1 80 ? 13.915 -3.269 -26.410 1.00 80.75 80 LEU A N 1
ATOM 652 C CA . LEU A 1 80 ? 14.488 -3.444 -25.071 1.00 80.75 80 LEU A CA 1
ATOM 653 C C . LEU A 1 80 ? 13.851 -2.482 -24.066 1.00 80.75 80 LEU A C 1
ATOM 655 O O . LEU A 1 80 ? 13.537 -2.880 -22.941 1.00 80.75 80 LEU A O 1
ATOM 659 N N . PHE A 1 81 ? 13.597 -1.240 -24.485 1.00 81.31 81 PHE A N 1
ATOM 660 C CA . PHE A 1 81 ? 12.876 -0.268 -23.668 1.00 81.31 81 PHE A CA 1
ATOM 661 C C . PHE A 1 81 ? 11.458 -0.753 -23.329 1.00 81.31 81 PHE A C 1
ATOM 663 O O . PHE A 1 81 ? 11.065 -0.744 -22.162 1.00 81.31 81 PHE A O 1
ATOM 670 N N . ASN A 1 82 ? 10.714 -1.265 -24.313 1.00 83.25 82 ASN A N 1
ATOM 671 C CA . ASN A 1 82 ? 9.364 -1.791 -24.102 1.00 83.25 82 ASN A CA 1
ATOM 672 C C . ASN A 1 82 ? 9.338 -3.005 -23.158 1.00 83.25 82 ASN A C 1
ATOM 674 O O . ASN A 1 82 ? 8.432 -3.118 -22.328 1.00 83.25 82 ASN A O 1
ATOM 678 N N . ILE A 1 83 ? 10.338 -3.892 -23.229 1.00 87.94 83 ILE A N 1
ATOM 679 C CA . ILE A 1 83 ? 10.476 -5.022 -22.295 1.00 87.94 83 ILE A CA 1
ATOM 680 C C . ILE A 1 83 ? 10.675 -4.514 -20.861 1.00 87.94 83 ILE A C 1
ATOM 682 O O . ILE A 1 83 ? 9.998 -4.987 -19.943 1.00 87.94 83 ILE A O 1
ATOM 686 N N . LYS A 1 84 ? 11.570 -3.539 -20.657 1.00 86.94 84 LYS A N 1
ATOM 687 C CA . LYS A 1 84 ? 11.809 -2.931 -19.338 1.00 86.94 84 LYS A CA 1
ATOM 688 C C . LYS A 1 84 ? 10.559 -2.219 -18.814 1.00 86.94 84 LYS A C 1
ATOM 690 O O . LYS A 1 84 ? 10.173 -2.430 -17.666 1.00 86.94 84 LYS A O 1
ATOM 695 N N . LEU A 1 85 ? 9.869 -1.460 -19.663 1.00 85.19 85 LEU A N 1
ATOM 696 C CA . LEU A 1 85 ? 8.632 -0.769 -19.300 1.00 85.19 85 LEU A CA 1
ATOM 697 C C . LEU A 1 85 ? 7.519 -1.750 -18.898 1.00 85.19 85 LEU A C 1
ATOM 699 O O . LEU A 1 85 ? 6.849 -1.548 -17.887 1.00 85.19 85 LEU A O 1
ATOM 703 N N . ARG A 1 86 ? 7.352 -2.858 -19.631 1.00 88.44 86 ARG A N 1
ATOM 704 C CA . ARG A 1 86 ? 6.379 -3.904 -19.275 1.00 88.44 86 ARG A CA 1
ATOM 705 C C . ARG A 1 86 ? 6.698 -4.531 -17.915 1.00 88.44 86 ARG A C 1
ATOM 707 O O . ARG A 1 86 ? 5.792 -4.723 -17.106 1.00 88.44 86 ARG A O 1
ATOM 714 N N . LYS A 1 87 ? 7.975 -4.822 -17.644 1.00 90.81 87 LYS A N 1
ATOM 715 C CA . LYS A 1 87 ? 8.426 -5.339 -16.340 1.00 90.81 87 LYS A CA 1
ATOM 716 C C . LYS A 1 87 ? 8.138 -4.347 -15.212 1.00 90.81 87 LYS A C 1
ATOM 718 O O . LYS A 1 87 ? 7.602 -4.760 -14.187 1.00 90.81 87 LYS A O 1
ATOM 723 N N . TYR A 1 88 ? 8.408 -3.060 -15.428 1.00 89.75 88 TYR A N 1
ATOM 724 C CA . TYR A 1 88 ? 8.097 -1.995 -14.471 1.00 89.75 88 TYR A CA 1
ATOM 725 C C . TYR A 1 88 ? 6.603 -1.945 -14.127 1.00 89.75 88 TYR A C 1
ATOM 727 O O . TYR A 1 88 ? 6.239 -1.980 -12.955 1.00 89.75 88 TYR A O 1
ATOM 735 N N . ILE A 1 89 ? 5.729 -1.955 -15.138 1.00 88.44 89 ILE A N 1
ATOM 736 C CA . ILE A 1 89 ? 4.271 -1.926 -14.941 1.00 88.44 89 ILE A CA 1
ATOM 737 C C . ILE A 1 89 ? 3.788 -3.165 -14.179 1.00 88.44 89 ILE A C 1
ATOM 739 O O . ILE A 1 89 ? 2.960 -3.056 -13.273 1.00 88.44 89 ILE A O 1
ATOM 743 N N . ASN A 1 90 ? 4.293 -4.349 -14.531 1.00 91.38 90 ASN A N 1
ATOM 744 C CA . ASN A 1 90 ? 3.912 -5.590 -13.859 1.00 91.38 90 ASN A CA 1
ATOM 745 C C . ASN A 1 90 ? 4.356 -5.603 -12.394 1.00 91.38 90 ASN A C 1
ATOM 747 O O . ASN A 1 90 ? 3.582 -6.012 -11.527 1.00 91.38 90 ASN A O 1
ATOM 751 N N . LEU A 1 91 ? 5.571 -5.126 -12.114 1.00 92.50 91 LEU A N 1
ATOM 752 C CA . LEU A 1 91 ? 6.071 -4.985 -10.752 1.00 92.50 91 LEU A CA 1
ATOM 753 C C . LEU A 1 91 ? 5.198 -4.013 -9.952 1.00 92.50 91 LEU A C 1
ATOM 755 O O . LEU A 1 91 ? 4.742 -4.361 -8.866 1.00 92.50 91 LEU A O 1
ATOM 759 N N . TRP A 1 92 ? 4.889 -2.851 -10.529 1.00 92.25 92 TRP A N 1
ATOM 760 C CA . TRP A 1 92 ? 4.026 -1.850 -9.911 1.00 92.25 92 TRP A CA 1
ATOM 761 C C . TRP A 1 92 ? 2.659 -2.438 -9.530 1.00 92.25 92 TRP A C 1
ATOM 763 O O . TRP A 1 92 ? 2.253 -2.370 -8.372 1.00 92.25 92 TRP A O 1
ATOM 773 N N . LYS A 1 93 ? 1.971 -3.097 -10.477 1.00 90.62 93 LYS A N 1
ATOM 774 C CA . LYS A 1 93 ? 0.653 -3.721 -10.243 1.00 90.62 93 LYS A CA 1
ATOM 775 C C . LYS A 1 93 ? 0.702 -4.776 -9.139 1.00 90.62 93 LYS A C 1
ATOM 777 O O . LYS A 1 93 ? -0.190 -4.838 -8.296 1.00 90.62 93 LYS A O 1
ATOM 782 N N . LYS A 1 94 ? 1.748 -5.603 -9.144 1.00 93.56 94 LYS A N 1
ATOM 783 C CA . LYS A 1 94 ? 1.961 -6.662 -8.155 1.00 93.56 94 LYS A CA 1
ATOM 784 C C . LYS A 1 94 ? 2.163 -6.089 -6.751 1.00 93.56 94 LYS A C 1
ATOM 786 O O . LYS A 1 94 ? 1.558 -6.596 -5.809 1.00 93.56 94 LYS A O 1
ATOM 791 N N . VAL A 1 95 ? 2.985 -5.049 -6.615 1.00 94.12 95 VAL A N 1
ATOM 792 C CA . VAL A 1 95 ? 3.244 -4.375 -5.332 1.00 94.12 95 VAL A CA 1
ATOM 793 C C . VAL A 1 95 ? 1.993 -3.661 -4.826 1.00 94.12 95 VAL A C 1
ATOM 795 O O . VAL A 1 95 ? 1.648 -3.828 -3.657 1.00 94.12 95 VAL A O 1
ATOM 798 N N . ALA A 1 96 ? 1.262 -2.962 -5.699 1.00 92.50 96 ALA A N 1
ATOM 799 C CA . ALA A 1 96 ? 0.007 -2.304 -5.343 1.00 92.50 96 ALA A CA 1
ATOM 800 C C . ALA A 1 96 ? -1.023 -3.306 -4.799 1.00 92.50 96 ALA A C 1
ATOM 802 O O . ALA A 1 96 ? -1.503 -3.150 -3.682 1.00 92.50 96 ALA A O 1
ATOM 803 N N . TYR A 1 97 ? -1.283 -4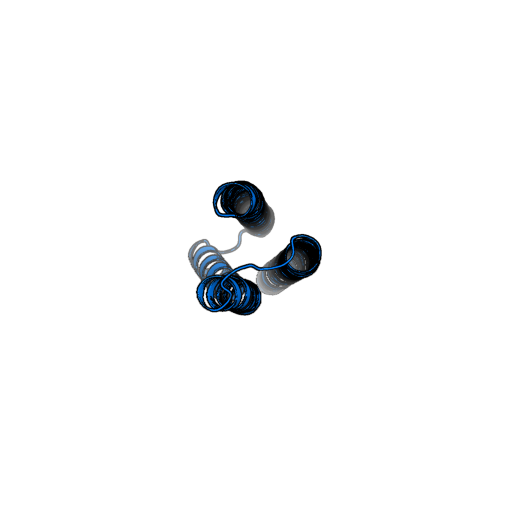.394 -5.533 1.00 92.62 97 TYR A N 1
ATOM 804 C CA . TYR A 1 97 ? -2.237 -5.423 -5.109 1.00 92.62 97 TYR A CA 1
ATOM 805 C C . TYR A 1 97 ? -1.869 -6.052 -3.757 1.00 92.62 97 TYR A C 1
ATOM 807 O O . TYR A 1 97 ? -2.712 -6.185 -2.872 1.00 92.62 97 TYR A O 1
ATOM 815 N N . ARG A 1 98 ? -0.598 -6.436 -3.579 1.00 94.69 98 ARG A N 1
ATOM 816 C CA . ARG A 1 98 ? -0.124 -7.049 -2.327 1.00 94.69 98 ARG A CA 1
ATOM 817 C C . ARG A 1 98 ? -0.244 -6.090 -1.148 1.00 94.69 98 ARG A C 1
ATOM 819 O O . ARG A 1 98 ? -0.657 -6.511 -0.073 1.00 94.69 98 ARG A O 1
ATOM 826 N N . THR A 1 99 ? 0.096 -4.823 -1.366 1.00 95.00 99 THR A N 1
ATOM 827 C CA . THR A 1 99 ? 0.020 -3.768 -0.353 1.00 95.00 99 THR A CA 1
ATOM 828 C C . THR A 1 99 ? -1.428 -3.479 0.043 1.00 95.00 99 THR A C 1
ATOM 830 O O . THR A 1 99 ? -1.733 -3.483 1.234 1.00 95.00 99 THR A O 1
ATOM 833 N N . GLU A 1 100 ? -2.330 -3.308 -0.932 1.00 94.56 100 GLU A N 1
ATOM 834 C CA . GLU A 1 100 ? -3.767 -3.085 -0.702 1.00 94.56 100 GLU A CA 1
ATOM 835 C C . GLU A 1 100 ? -4.385 -4.235 0.103 1.00 94.56 100 GLU A C 1
ATOM 837 O O . GLU A 1 100 ? -5.073 -4.006 1.101 1.00 94.56 100 GLU A O 1
ATOM 842 N N . LYS A 1 101 ? -4.080 -5.481 -0.283 1.00 95.75 101 LYS A N 1
ATOM 843 C CA . LYS A 1 101 ? -4.564 -6.675 0.415 1.00 95.75 101 LYS A CA 1
ATOM 844 C C . LYS A 1 101 ? -4.034 -6.754 1.848 1.00 95.75 101 LYS A C 1
ATOM 846 O O . LYS A 1 101 ? -4.818 -6.847 2.784 1.00 95.75 101 LYS A O 1
ATOM 851 N N . LYS A 1 102 ? -2.712 -6.657 2.028 1.00 97.06 102 LYS A N 1
ATOM 852 C CA . LYS A 1 102 ? -2.046 -6.740 3.339 1.00 97.06 102 LYS A CA 1
ATOM 853 C C . LYS A 1 102 ? -2.636 -5.751 4.344 1.00 97.06 102 LYS A C 1
ATOM 855 O O . LYS A 1 102 ? -2.893 -6.119 5.491 1.00 97.06 102 LYS A O 1
ATOM 860 N N . TRP A 1 103 ? -2.836 -4.501 3.931 1.00 97.94 103 TRP A N 1
ATOM 861 C CA . TRP A 1 103 ? -3.359 -3.471 4.826 1.00 97.94 103 TRP A CA 1
ATOM 862 C C . TRP A 1 103 ? -4.853 -3.615 5.082 1.00 97.94 103 TRP A C 1
ATOM 864 O O . TRP A 1 103 ? -5.267 -3.472 6.229 1.00 97.94 103 TRP A O 1
ATOM 874 N N . SER A 1 104 ? -5.637 -4.014 4.078 1.00 96.31 104 SER A N 1
ATOM 875 C CA . SER A 1 104 ? -7.049 -4.364 4.278 1.00 96.31 104 SER A CA 1
ATOM 876 C C . SER A 1 104 ? -7.220 -5.485 5.311 1.00 96.31 104 SER A C 1
ATOM 878 O O . SER A 1 104 ? -7.999 -5.337 6.252 1.00 96.31 104 SER A O 1
ATOM 880 N N . ASP A 1 105 ? -6.432 -6.559 5.196 1.00 97.44 105 ASP A N 1
ATOM 881 C CA . ASP A 1 105 ? -6.445 -7.684 6.141 1.00 97.44 105 ASP A CA 1
ATOM 882 C C . ASP A 1 105 ? -6.002 -7.234 7.548 1.00 97.44 105 ASP A C 1
ATOM 884 O O . ASP A 1 105 ? -6.601 -7.605 8.562 1.00 97.44 105 ASP A O 1
ATOM 888 N N . THR A 1 106 ? -4.983 -6.371 7.624 1.00 97.25 106 THR A N 1
ATOM 889 C CA . THR A 1 106 ? -4.483 -5.816 8.892 1.00 97.25 106 THR A CA 1
ATOM 890 C C . THR A 1 106 ? -5.542 -4.965 9.594 1.00 97.25 106 THR A C 1
ATOM 892 O O . THR A 1 106 ? -5.724 -5.096 10.808 1.00 97.25 106 THR A O 1
ATOM 895 N N . PHE A 1 107 ? -6.264 -4.116 8.858 1.00 96.94 107 PHE A N 1
ATOM 896 C CA . PHE A 1 107 ? -7.339 -3.292 9.413 1.00 96.94 107 PHE A CA 1
ATOM 897 C C . PHE A 1 107 ? -8.471 -4.155 9.972 1.00 96.94 107 PHE A C 1
ATOM 899 O O . PHE A 1 107 ? -8.896 -3.940 11.111 1.00 96.94 107 PHE A O 1
ATOM 906 N N . ALA A 1 108 ? -8.912 -5.169 9.223 1.00 95.56 108 ALA A N 1
ATOM 907 C CA . ALA A 1 108 ? -9.948 -6.098 9.667 1.00 95.56 108 ALA A CA 1
ATOM 908 C C . ALA A 1 108 ? -9.533 -6.848 10.946 1.00 95.56 108 ALA A C 1
ATOM 910 O O . ALA A 1 108 ? -10.283 -6.885 11.922 1.00 95.56 108 ALA A O 1
ATOM 911 N N . MET A 1 109 ? -8.302 -7.368 10.989 1.00 96.12 109 MET A N 1
ATOM 912 C CA . MET A 1 109 ? -7.771 -8.069 12.161 1.00 96.12 109 MET A CA 1
ATOM 913 C C . MET A 1 109 ? -7.716 -7.165 13.403 1.00 96.12 109 MET A C 1
ATOM 915 O O . MET A 1 109 ? -8.140 -7.565 14.489 1.00 96.12 109 MET A O 1
ATOM 919 N N . ARG A 1 110 ? -7.187 -5.941 13.270 1.00 94.69 110 ARG A N 1
ATOM 920 C CA . ARG A 1 110 ? -7.015 -5.010 14.400 1.00 94.69 110 ARG A CA 1
ATOM 921 C C . ARG A 1 110 ? -8.354 -4.529 14.957 1.00 94.69 110 ARG A C 1
ATOM 923 O O . ARG A 1 110 ? -8.528 -4.515 16.175 1.00 94.69 110 ARG A O 1
ATOM 930 N N . THR A 1 111 ? -9.294 -4.183 14.083 1.00 93.62 111 THR A N 1
ATOM 931 C CA . THR A 1 111 ? -10.632 -3.723 14.488 1.00 93.62 111 THR A CA 1
ATOM 932 C C . THR A 1 111 ? -11.454 -4.846 15.125 1.00 93.62 111 THR A C 1
ATOM 934 O O . THR A 1 111 ? -12.048 -4.635 16.181 1.00 93.62 111 THR A O 1
ATOM 937 N N . SER A 1 112 ? -11.401 -6.069 14.585 1.00 92.75 112 SER A N 1
ATOM 938 C CA . SER A 1 112 ? -12.050 -7.247 15.184 1.00 92.75 112 SER A CA 1
ATOM 939 C C . SER A 1 112 ? -11.481 -7.598 16.566 1.00 92.75 112 SER A C 1
ATOM 941 O O . SER A 1 112 ? -12.236 -7.853 17.513 1.00 92.75 112 SER A O 1
ATOM 943 N N . LYS A 1 113 ? -10.150 -7.541 16.728 1.00 93.31 113 LYS A N 1
ATOM 944 C CA . LYS A 1 113 ? -9.504 -7.752 18.032 1.00 93.31 113 LYS A CA 1
ATOM 945 C C . LYS A 1 113 ? -9.987 -6.734 19.067 1.00 93.31 113 LYS A C 1
ATOM 947 O O . LYS A 1 113 ? -10.287 -7.121 20.192 1.00 93.31 113 LYS A O 1
ATOM 952 N N . TYR A 1 114 ? -10.094 -5.460 18.690 1.00 92.56 114 TYR A N 1
ATOM 953 C CA . TYR A 1 114 ? -10.622 -4.416 19.571 1.00 92.56 114 TYR A CA 1
ATOM 954 C C . TYR A 1 114 ? -12.073 -4.686 19.989 1.00 92.56 114 TYR A C 1
ATOM 956 O O . TYR A 1 114 ? -12.370 -4.653 21.180 1.00 92.56 114 TYR A O 1
ATOM 964 N N . GLN A 1 115 ? -12.958 -5.032 19.046 1.00 90.81 115 GLN A N 1
ATOM 965 C CA . GLN A 1 115 ? -14.355 -5.364 19.363 1.00 90.81 115 GLN A CA 1
ATOM 966 C C . GLN A 1 115 ? -14.464 -6.529 20.351 1.00 90.81 115 GLN A C 1
ATOM 968 O O . GLN A 1 115 ? -15.232 -6.453 21.304 1.00 90.81 115 GLN A O 1
ATOM 973 N N . THR A 1 116 ? -13.658 -7.574 20.153 1.00 91.69 116 THR A N 1
ATOM 974 C CA . THR A 1 116 ? -13.649 -8.762 21.021 1.00 91.69 116 THR A CA 1
ATOM 975 C C . THR A 1 116 ? -13.192 -8.434 22.442 1.00 91.69 116 THR A C 1
ATOM 977 O O . THR A 1 116 ? -13.692 -9.008 23.406 1.00 91.69 116 THR A O 1
ATOM 980 N N . LEU A 1 117 ? -12.218 -7.532 22.588 1.00 91.06 117 LEU A N 1
ATOM 981 C CA . LEU A 1 117 ? -11.757 -7.075 23.900 1.00 91.06 117 LEU A CA 1
ATOM 982 C C . LEU A 1 117 ? -12.809 -6.191 24.571 1.00 91.06 117 LEU A C 1
ATOM 984 O O . LEU A 1 117 ? -13.092 -6.377 25.748 1.00 91.06 117 LEU A O 1
ATOM 988 N N . LYS A 1 118 ? -13.439 -5.294 23.806 1.00 88.25 118 LYS A N 1
ATOM 989 C CA . LYS A 1 118 ? -14.513 -4.426 24.292 1.00 88.25 118 LYS A CA 1
ATOM 990 C C . LYS A 1 118 ? -15.734 -5.213 24.774 1.00 88.25 118 LYS A C 1
ATOM 992 O O . LYS A 1 118 ? -16.330 -4.818 25.758 1.00 88.25 118 LYS A O 1
ATOM 997 N N . SER A 1 119 ? -16.099 -6.317 24.117 1.00 84.25 119 SER A N 1
ATOM 998 C CA . SER A 1 119 ? -17.234 -7.157 24.536 1.00 84.25 119 SER A CA 1
ATOM 999 C C . SER A 1 119 ? -16.958 -8.028 25.767 1.00 84.25 119 SER A C 1
ATOM 1001 O O . SER A 1 119 ? -17.882 -8.645 26.285 1.00 84.25 119 SER A O 1
ATOM 1003 N N . LYS A 1 120 ? -1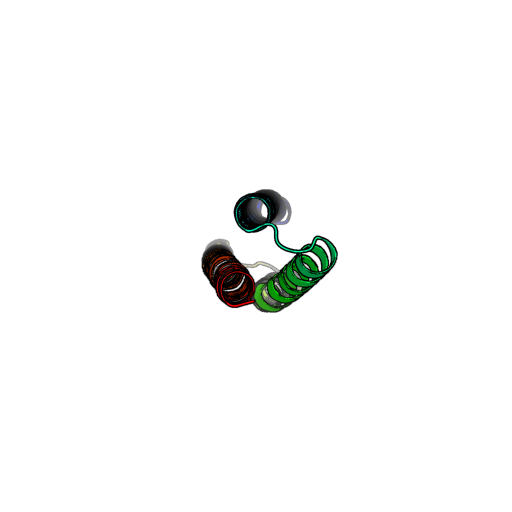5.689 -8.169 26.168 1.00 81.94 120 LYS A N 1
ATOM 1004 C CA . LYS A 1 120 ? -15.262 -8.951 27.342 1.00 81.94 120 LYS A CA 1
ATOM 1005 C C . LYS A 1 120 ? -14.985 -8.079 28.571 1.00 81.94 120 LYS A C 1
ATOM 1007 O O . LYS A 1 120 ? -14.720 -8.635 29.633 1.00 81.94 120 LYS A O 1
ATOM 1012 N N . SER A 1 121 ? -14.973 -6.759 28.391 1.00 66.50 121 SER A N 1
ATOM 1013 C CA . SER A 1 121 ? -14.838 -5.753 29.445 1.00 66.50 121 SER A CA 1
ATOM 1014 C C . SER A 1 121 ? -16.206 -5.278 29.902 1.00 66.50 121 SER A C 1
ATOM 1016 O O . SER A 1 121 ? -16.232 -4.750 31.032 1.00 66.50 121 SER A O 1
#

pLDDT: mean 87.65, std 10.03, range [51.5, 97.94]

Sequence (121 aa):
MSTCLSKHNKFLTKMYNNMEKKLSDHLTALTTKSGFPEEDKKKLWKECNEGIKKEFKEVENYYNRIFKDSENACIIPGLLFNIKLRKYINLWKKVAYRTEKKWSDTFAMRTSKYQTLKSKS

Radius of gyration: 19.16 Å; chains: 1; bounding box: 43×20×58 Å